Protein AF-A0A964JBR0-F1 (afdb_monomer_lite)

Structure (mmCIF, N/CA/C/O backbone):
data_AF-A0A964JBR0-F1
#
_entry.id   AF-A0A964JBR0-F1
#
loop_
_atom_site.group_PDB
_atom_site.id
_atom_site.type_symbol
_atom_site.label_atom_id
_atom_site.label_alt_id
_atom_site.label_comp_id
_atom_site.label_asym_id
_atom_site.label_entity_id
_atom_site.label_seq_id
_atom_site.pdbx_PDB_ins_code
_atom_site.Cartn_x
_atom_site.Cartn_y
_atom_site.Cartn_z
_atom_site.occupancy
_atom_site.B_iso_or_equiv
_atom_site.auth_seq_id
_atom_site.auth_comp_id
_atom_site.auth_asym_id
_atom_site.auth_atom_id
_atom_site.pdbx_PDB_model_num
ATOM 1 N N . MET A 1 1 ? -17.537 2.031 10.047 1.00 51.75 1 MET A N 1
ATOM 2 C CA . MET A 1 1 ? -17.731 2.221 8.592 1.00 51.75 1 MET A CA 1
ATOM 3 C C . MET A 1 1 ? -16.515 1.643 7.907 1.00 51.75 1 MET A C 1
ATOM 5 O O . MET A 1 1 ? -15.433 1.769 8.469 1.00 51.75 1 MET A O 1
ATOM 9 N N . LYS A 1 2 ? -16.709 0.942 6.787 1.00 52.66 2 LYS A N 1
ATOM 10 C CA . LYS A 1 2 ? -15.650 0.156 6.159 1.00 52.66 2 LYS A CA 1
ATOM 11 C C . LYS A 1 2 ? -14.605 1.077 5.555 1.00 52.66 2 LYS A C 1
ATOM 13 O O . LYS A 1 2 ? -14.895 1.730 4.560 1.00 52.66 2 LYS A O 1
ATOM 18 N N . LYS A 1 3 ? -13.429 1.155 6.175 1.00 61.62 3 LYS A N 1
ATOM 19 C CA . LYS A 1 3 ? -12.320 1.933 5.626 1.00 61.62 3 LYS A CA 1
ATOM 20 C C . LYS A 1 3 ? -11.747 1.147 4.454 1.00 61.62 3 LYS A C 1
ATOM 22 O O . LYS A 1 3 ? -11.305 0.012 4.636 1.00 61.62 3 LYS A O 1
ATOM 27 N N . ILE A 1 4 ? -11.829 1.725 3.264 1.00 61.94 4 ILE A N 1
ATOM 28 C CA . ILE A 1 4 ? -11.283 1.164 2.028 1.00 61.94 4 ILE A CA 1
ATOM 29 C C . ILE A 1 4 ? -10.008 1.943 1.715 1.00 61.94 4 ILE A C 1
ATOM 31 O O . ILE A 1 4 ? -9.980 3.167 1.860 1.00 61.94 4 ILE A O 1
ATOM 35 N N . ILE A 1 5 ? -8.953 1.231 1.321 1.00 70.25 5 ILE A N 1
ATOM 36 C CA . ILE A 1 5 ? -7.670 1.843 0.978 1.00 70.25 5 ILE A CA 1
ATOM 37 C C . ILE A 1 5 ? -7.137 1.361 -0.358 1.00 70.25 5 ILE A C 1
ATOM 39 O O . ILE A 1 5 ? -7.234 0.180 -0.659 1.00 70.25 5 ILE A O 1
ATOM 43 N N . PHE A 1 6 ? -6.549 2.282 -1.123 1.00 64.56 6 PHE A N 1
ATOM 44 C CA . PHE A 1 6 ? -5.818 2.015 -2.356 1.00 64.56 6 PHE A CA 1
ATOM 45 C C . PHE A 1 6 ? -4.312 2.143 -2.106 1.00 64.56 6 PHE A C 1
ATOM 47 O O . PHE A 1 6 ? -3.861 3.177 -1.608 1.00 64.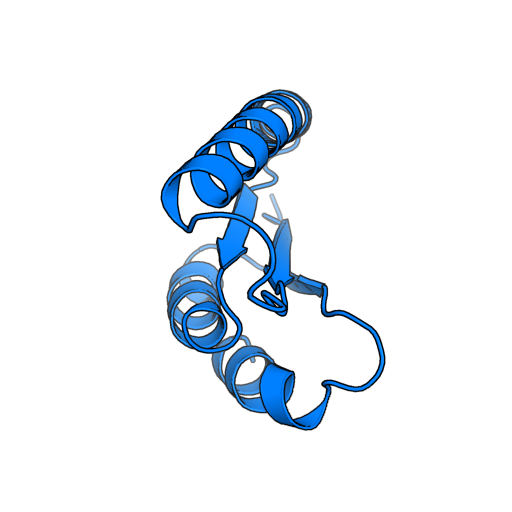56 6 PHE A O 1
ATOM 54 N N . ILE A 1 7 ? -3.548 1.106 -2.455 1.00 65.69 7 ILE A N 1
ATOM 55 C CA . ILE A 1 7 ? -2.083 1.130 -2.530 1.00 65.69 7 ILE A CA 1
ATOM 56 C C . ILE A 1 7 ? -1.695 1.185 -3.999 1.00 65.69 7 ILE A C 1
ATOM 58 O O . ILE A 1 7 ? -1.821 0.179 -4.690 1.00 65.69 7 ILE A O 1
ATOM 62 N N . PHE A 1 8 ? -1.209 2.332 -4.466 1.00 64.81 8 PHE A N 1
ATOM 63 C CA . PHE A 1 8 ? -0.656 2.440 -5.815 1.00 64.81 8 PHE A CA 1
ATOM 64 C C . PHE A 1 8 ? 0.811 2.017 -5.798 1.00 64.81 8 PHE A C 1
ATOM 66 O O . PHE A 1 8 ? 1.630 2.630 -5.105 1.00 64.81 8 PHE A O 1
ATOM 73 N N . ILE A 1 9 ? 1.143 0.974 -6.551 1.00 62.94 9 ILE A N 1
ATOM 74 C CA . ILE A 1 9 ? 2.510 0.485 -6.677 1.00 62.94 9 ILE A CA 1
ATOM 75 C C . ILE A 1 9 ? 3.140 1.085 -7.936 1.00 62.94 9 ILE A C 1
ATOM 77 O O . ILE A 1 9 ? 2.671 0.836 -9.033 1.00 62.94 9 ILE A O 1
ATOM 81 N N . PHE A 1 10 ? 4.228 1.846 -7.828 1.00 60.53 10 PHE A N 1
ATOM 82 C CA . PHE A 1 10 ? 4.946 2.346 -9.011 1.00 60.53 10 PHE A CA 1
ATOM 83 C C . PHE A 1 10 ? 6.194 1.506 -9.322 1.00 60.53 10 PHE A C 1
ATOM 85 O O . PHE A 1 10 ? 7.024 1.254 -8.446 1.00 60.53 10 PHE A O 1
ATOM 92 N N . ILE A 1 11 ? 6.376 1.137 -10.597 1.00 53.84 11 ILE A N 1
ATOM 93 C CA . ILE A 1 11 ? 7.702 0.814 -11.140 1.00 53.84 11 ILE A CA 1
ATOM 94 C C . ILE A 1 11 ? 8.365 2.136 -11.514 1.00 53.84 11 ILE A C 1
ATOM 96 O O . ILE A 1 11 ? 7.960 2.806 -12.465 1.00 53.84 11 ILE A O 1
ATOM 100 N N . PHE A 1 12 ? 9.408 2.505 -10.777 1.00 51.75 12 PHE A N 1
ATOM 101 C CA . PHE A 1 12 ? 10.258 3.625 -11.152 1.00 51.75 12 PHE A CA 1
ATOM 102 C C . PHE A 1 12 ? 11.273 3.167 -12.202 1.00 51.75 12 PHE A C 1
ATOM 104 O O . PHE A 1 12 ? 12.330 2.624 -11.882 1.00 51.75 12 PHE A O 1
ATOM 111 N N . ILE A 1 13 ? 10.968 3.395 -13.481 1.00 47.81 13 ILE A N 1
ATOM 112 C CA . ILE A 1 13 ? 11.997 3.364 -14.526 1.00 47.81 13 ILE A CA 1
ATOM 113 C C . ILE A 1 13 ? 12.796 4.666 -14.393 1.00 47.81 13 ILE A C 1
ATOM 115 O O . ILE A 1 13 ? 12.357 5.689 -14.899 1.00 47.81 13 ILE A O 1
ATOM 119 N N . PHE A 1 14 ? 13.903 4.608 -13.642 1.00 44.41 14 PHE A N 1
ATOM 120 C CA . PHE A 1 14 ? 15.181 5.363 -13.643 1.00 44.41 14 PHE A CA 1
ATOM 121 C C . PHE A 1 14 ? 15.392 6.713 -14.400 1.00 44.41 14 PHE A C 1
ATOM 123 O O . PHE A 1 14 ? 16.529 7.178 -14.453 1.00 44.41 14 PHE A O 1
ATOM 130 N N . TYR A 1 15 ? 14.389 7.388 -14.967 1.00 49.69 15 TYR A N 1
ATOM 131 C CA . TYR A 1 15 ? 14.565 8.554 -15.849 1.00 49.69 15 TYR A CA 1
ATOM 132 C C . TYR A 1 15 ? 14.399 9.921 -15.175 1.00 49.69 15 TYR A C 1
ATOM 134 O O . TYR A 1 15 ? 14.811 10.927 -15.749 1.00 49.69 15 TYR A O 1
ATOM 142 N N . SER A 1 16 ? 13.852 9.990 -13.962 1.00 51.03 16 SER A N 1
ATOM 143 C CA . SER A 1 16 ? 13.801 11.227 -13.173 1.00 51.03 16 SER A CA 1
ATOM 144 C C . SER A 1 16 ? 14.587 11.064 -11.879 1.00 51.03 16 SER A C 1
ATOM 146 O O . SER A 1 16 ? 14.553 9.999 -11.264 1.00 51.03 16 SER A O 1
ATOM 148 N N . THR A 1 17 ? 15.278 12.120 -11.445 1.00 59.31 17 THR A N 1
ATOM 149 C CA . THR A 1 17 ? 15.967 12.133 -10.150 1.00 59.31 17 THR A CA 1
ATOM 150 C C . THR A 1 17 ? 14.993 11.758 -9.031 1.00 59.31 17 THR A C 1
ATOM 152 O O . THR A 1 17 ? 13.854 12.232 -9.010 1.00 59.31 17 THR A O 1
ATOM 155 N N . LEU A 1 18 ? 15.450 10.906 -8.107 1.00 58.75 18 LEU A N 1
ATOM 156 C CA . LEU A 1 18 ? 14.651 10.341 -7.008 1.00 58.75 18 LEU A CA 1
ATOM 157 C C . LEU A 1 18 ? 13.846 11.421 -6.256 1.00 58.75 18 LEU A C 1
ATOM 159 O O . LEU A 1 18 ? 12.673 11.249 -5.959 1.00 58.75 18 LEU A O 1
ATOM 163 N N . THR A 1 19 ? 14.447 12.595 -6.066 1.00 60.50 19 THR A N 1
ATOM 164 C CA . THR A 1 19 ? 13.862 13.747 -5.366 1.00 60.50 19 THR A CA 1
ATOM 165 C C . THR A 1 19 ? 12.781 14.504 -6.144 1.00 60.50 19 THR A C 1
ATOM 167 O O . THR A 1 19 ? 11.894 15.104 -5.538 1.00 60.50 19 THR A O 1
ATOM 170 N N . PHE A 1 20 ? 12.837 14.531 -7.479 1.00 63.69 20 PHE A N 1
ATOM 171 C CA . PHE A 1 20 ? 11.815 15.205 -8.292 1.00 63.69 20 PHE A CA 1
ATOM 172 C C . PHE A 1 20 ? 10.545 14.356 -8.390 1.00 63.69 20 PHE A C 1
ATOM 174 O O . PHE A 1 20 ? 9.435 14.866 -8.235 1.00 63.69 20 PHE A O 1
ATOM 181 N N . ALA A 1 21 ? 10.741 13.053 -8.570 1.00 58.94 21 ALA A N 1
ATOM 182 C CA . ALA A 1 21 ? 9.710 12.031 -8.516 1.00 58.94 21 ALA A CA 1
ATOM 183 C C . ALA A 1 21 ? 8.891 12.086 -7.217 1.00 58.94 21 ALA A C 1
ATOM 185 O O . ALA A 1 21 ? 7.677 12.280 -7.268 1.00 58.94 21 ALA A O 1
ATOM 186 N N . GLU A 1 22 ? 9.569 12.029 -6.067 1.00 62.00 22 GLU A N 1
ATOM 187 C CA . GLU A 1 22 ? 8.940 12.093 -4.739 1.00 62.00 22 GLU A CA 1
ATOM 188 C C . GLU A 1 22 ? 8.090 13.356 -4.552 1.00 62.00 22 GLU A C 1
ATOM 190 O O . GLU A 1 22 ? 7.047 13.335 -3.898 1.00 62.00 22 GLU A O 1
ATOM 195 N N . LYS A 1 23 ? 8.519 14.486 -5.124 1.00 66.25 23 LYS A N 1
ATOM 196 C CA . LYS A 1 23 ? 7.811 15.759 -4.971 1.00 66.25 23 LYS A CA 1
ATOM 197 C C . LYS A 1 23 ? 6.521 15.813 -5.790 1.00 66.25 23 LYS A C 1
ATOM 199 O O . LYS A 1 23 ? 5.514 16.298 -5.277 1.00 66.25 23 LYS A O 1
ATOM 204 N N . ILE A 1 24 ? 6.550 15.332 -7.034 1.00 63.88 24 ILE A N 1
ATOM 205 C CA . ILE A 1 24 ? 5.356 15.244 -7.891 1.00 63.88 24 ILE A CA 1
ATOM 206 C C . ILE A 1 24 ? 4.365 14.228 -7.321 1.00 63.88 24 ILE A C 1
ATOM 208 O O . ILE A 1 24 ? 3.172 14.516 -7.257 1.00 63.88 24 ILE A O 1
ATOM 212 N N . GLU A 1 25 ? 4.867 13.096 -6.830 1.00 63.59 25 GLU A N 1
ATOM 213 C CA . GLU A 1 25 ? 4.061 12.092 -6.143 1.00 63.59 25 GLU A CA 1
ATOM 214 C C . GLU A 1 25 ? 3.378 12.693 -4.907 1.00 63.59 25 GLU A C 1
ATOM 216 O O . GLU A 1 25 ? 2.151 12.702 -4.840 1.00 63.59 25 GLU A O 1
ATOM 221 N N . ARG A 1 26 ? 4.130 13.316 -3.984 1.00 65.19 26 ARG A N 1
ATOM 222 C CA . ARG A 1 26 ? 3.547 13.956 -2.787 1.00 65.19 26 ARG A CA 1
ATOM 223 C C . ARG A 1 26 ? 2.464 14.976 -3.133 1.00 65.19 26 ARG A C 1
ATOM 225 O O . ARG A 1 26 ? 1.450 15.011 -2.448 1.00 65.19 26 ARG A O 1
ATOM 232 N N . LEU A 1 27 ? 2.655 15.788 -4.174 1.00 65.00 27 LEU A N 1
ATOM 233 C CA . LEU A 1 27 ? 1.649 16.763 -4.614 1.00 65.00 27 LEU A CA 1
ATOM 234 C C . LEU A 1 27 ? 0.372 16.093 -5.143 1.00 65.00 27 LEU A C 1
ATOM 236 O O . LEU A 1 27 ? -0.722 16.548 -4.821 1.00 65.00 27 LEU A O 1
ATOM 240 N N . GLY A 1 28 ? 0.502 15.005 -5.906 1.00 67.06 28 GLY A N 1
ATOM 241 C CA . GLY A 1 28 ? -0.643 14.192 -6.322 1.00 67.06 28 GLY A CA 1
ATOM 242 C C . GLY A 1 28 ? -1.374 13.560 -5.133 1.00 67.06 28 GLY A C 1
ATOM 243 O O . GLY A 1 28 ? -2.602 13.583 -5.095 1.00 67.06 28 GLY A O 1
ATOM 244 N N . LEU A 1 29 ? -0.632 13.066 -4.133 1.00 64.81 29 LEU A N 1
ATOM 245 C CA . LEU A 1 29 ? -1.208 12.470 -2.923 1.00 64.81 29 LEU A CA 1
ATOM 246 C C . LEU A 1 29 ? -1.994 13.464 -2.079 1.00 64.81 29 LEU A C 1
ATOM 248 O O . LEU A 1 29 ? -3.073 13.109 -1.626 1.00 64.81 29 LEU A O 1
ATOM 252 N N . TYR A 1 30 ? -1.471 14.670 -1.844 1.00 68.44 30 TYR A N 1
ATOM 253 C CA . TYR A 1 30 ? -2.172 15.651 -1.009 1.00 68.44 30 TYR A CA 1
ATOM 254 C C . TYR A 1 30 ? -3.566 15.956 -1.562 1.00 68.44 30 TYR A C 1
ATOM 256 O O . TYR A 1 30 ? -4.532 15.925 -0.809 1.00 68.44 30 TYR A O 1
ATOM 264 N N . ASN A 1 31 ? -3.675 16.131 -2.880 1.00 70.31 31 ASN A N 1
ATOM 265 C CA . ASN A 1 31 ? -4.957 16.390 -3.531 1.00 70.31 31 ASN A CA 1
ATOM 266 C C . ASN A 1 31 ? -5.909 15.187 -3.454 1.00 70.31 31 ASN A C 1
ATOM 268 O O . ASN A 1 31 ? -7.110 15.367 -3.299 1.00 70.31 31 ASN A O 1
ATOM 272 N N . ILE A 1 32 ? -5.392 13.960 -3.581 1.00 71.31 32 ILE A N 1
ATOM 273 C CA . ILE A 1 32 ? -6.207 12.738 -3.499 1.00 71.31 32 ILE A CA 1
ATOM 274 C C . ILE A 1 32 ? -6.670 12.492 -2.060 1.00 71.31 32 ILE A C 1
ATOM 276 O O . ILE A 1 32 ? -7.825 12.150 -1.845 1.00 71.31 32 ILE A O 1
ATOM 280 N N . GLN A 1 33 ? -5.789 12.688 -1.080 1.00 70.56 33 GLN A N 1
ATOM 281 C CA . GLN A 1 33 ? -6.103 12.532 0.337 1.00 70.56 33 GLN A CA 1
ATOM 282 C C . GLN A 1 33 ? -7.189 13.527 0.764 1.00 70.56 33 GLN A C 1
ATOM 284 O O . GLN A 1 33 ? -8.169 13.115 1.374 1.00 70.56 33 GLN A O 1
ATOM 289 N N . GLU A 1 34 ? -7.058 14.797 0.373 1.00 73.38 34 GLU A N 1
ATOM 290 C CA . GLU A 1 34 ? -8.068 15.834 0.623 1.00 73.38 34 GLU A CA 1
ATOM 291 C C . GLU A 1 34 ? -9.421 15.477 -0.014 1.00 73.38 34 GLU A C 1
ATOM 293 O O . GLU A 1 34 ? -10.465 15.700 0.589 1.00 73.38 34 GLU A O 1
ATOM 298 N N . LEU A 1 35 ? -9.418 14.854 -1.198 1.00 71.75 35 LEU A N 1
ATOM 299 C CA . LEU A 1 35 ? -10.647 14.415 -1.866 1.00 71.75 35 LEU A CA 1
ATOM 300 C C . LEU A 1 35 ? -11.330 13.214 -1.186 1.00 71.75 35 LEU A C 1
ATOM 302 O O . LEU A 1 35 ? -12.523 13.006 -1.378 1.00 71.75 35 LEU A O 1
ATOM 306 N N . LEU A 1 36 ? -10.562 12.385 -0.474 1.00 71.62 36 LEU A N 1
ATOM 307 C CA . LEU A 1 36 ? -10.993 11.091 0.069 1.00 71.62 36 LEU A CA 1
ATOM 308 C C . LEU A 1 36 ? -11.262 11.120 1.583 1.00 71.62 36 LEU A C 1
ATOM 310 O O . LEU A 1 36 ? -11.906 10.206 2.104 1.00 71.62 36 LEU A O 1
ATOM 314 N N . GLU A 1 37 ? -10.774 12.144 2.290 1.00 67.50 37 GLU A N 1
ATOM 315 C CA . GLU A 1 37 ? -10.898 12.276 3.748 1.00 67.50 37 GLU A CA 1
ATOM 316 C C . GLU A 1 37 ? -12.359 12.305 4.226 1.00 67.50 37 GLU A C 1
ATOM 318 O O . GLU A 1 37 ? -12.664 11.723 5.271 1.00 67.50 37 GLU A O 1
ATOM 323 N N . ASP A 1 38 ? -13.276 12.873 3.437 1.00 68.00 38 ASP A N 1
ATOM 324 C CA . ASP A 1 38 ? -14.703 12.952 3.783 1.00 68.00 38 ASP A CA 1
ATOM 325 C C . ASP A 1 38 ? -15.412 11.578 3.782 1.00 68.00 38 ASP A C 1
ATOM 327 O O . ASP A 1 38 ? -16.409 11.387 4.485 1.00 68.00 38 ASP A O 1
ATOM 331 N N . ASP A 1 39 ? -14.869 10.578 3.078 1.00 73.69 39 ASP A N 1
ATOM 332 C CA . ASP A 1 39 ? -15.523 9.279 2.858 1.00 73.69 39 ASP A CA 1
ATOM 333 C C . ASP A 1 39 ? -15.027 8.152 3.792 1.00 73.69 39 ASP A C 1
ATOM 335 O O . ASP A 1 39 ? -15.404 6.987 3.633 1.00 73.69 39 ASP A O 1
ATOM 339 N N . ASN A 1 40 ? -14.212 8.462 4.813 1.00 76.75 40 ASN A N 1
ATOM 340 C CA . ASN A 1 40 ? -13.479 7.471 5.631 1.00 76.75 40 ASN A CA 1
ATOM 341 C C . ASN A 1 40 ? -12.574 6.542 4.798 1.00 76.75 40 ASN A C 1
ATOM 343 O O . ASN A 1 40 ? -12.343 5.380 5.161 1.00 76.75 40 ASN A O 1
ATOM 347 N N . LEU A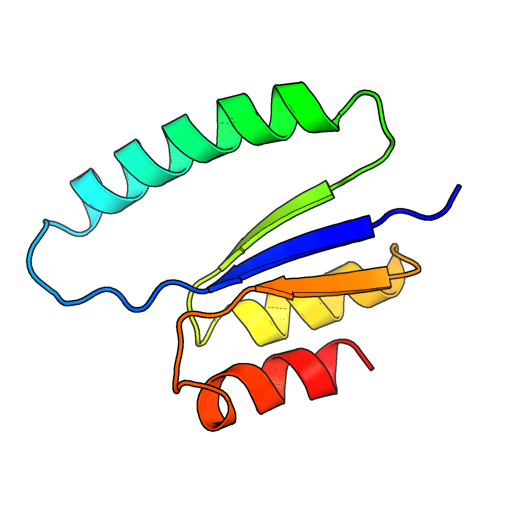 1 41 ? -12.073 7.048 3.676 1.00 77.44 41 LEU A N 1
ATOM 348 C CA . LEU A 1 41 ? -11.136 6.355 2.809 1.00 77.44 41 LEU A CA 1
ATOM 349 C C . LEU A 1 41 ? -9.714 6.768 3.185 1.00 77.44 41 LEU A C 1
ATOM 351 O O . LEU A 1 41 ? -9.442 7.928 3.483 1.00 77.44 41 LEU A O 1
ATOM 355 N N . T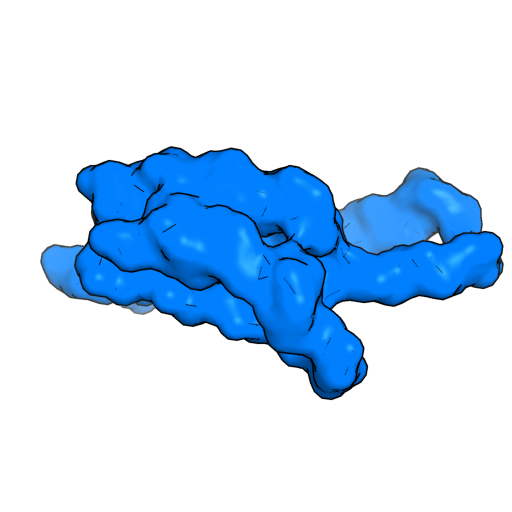HR A 1 42 ? -8.795 5.809 3.170 1.00 77.44 42 THR A N 1
ATOM 356 C CA . THR A 1 42 ? -7.372 6.090 3.389 1.00 77.44 42 THR A CA 1
ATOM 357 C C . THR A 1 42 ? -6.653 5.843 2.071 1.00 77.44 42 THR A C 1
ATOM 359 O O . THR A 1 42 ? -6.908 4.833 1.426 1.00 77.44 42 THR A O 1
ATOM 362 N N . PHE A 1 43 ? -5.738 6.713 1.651 1.00 77.88 43 PHE A N 1
ATOM 363 C CA . PHE A 1 43 ? -4.935 6.494 0.447 1.00 77.88 43 PHE A CA 1
ATOM 364 C C . PHE A 1 43 ? -3.453 6.410 0.805 1.00 77.88 43 PHE A C 1
ATOM 366 O O . PHE A 1 43 ? -2.962 7.180 1.632 1.00 77.88 43 PHE A O 1
ATOM 373 N N . LYS A 1 44 ? -2.727 5.462 0.205 1.00 76.44 44 LYS A N 1
ATOM 374 C CA . LYS A 1 44 ? -1.279 5.326 0.393 1.00 76.44 44 LYS A CA 1
ATOM 375 C C . LYS A 1 44 ? -0.594 4.983 -0.921 1.00 76.44 44 LYS A C 1
ATOM 377 O O . LYS A 1 44 ? -1.112 4.231 -1.738 1.00 76.44 44 LYS A O 1
ATOM 382 N N . THR A 1 45 ? 0.617 5.486 -1.098 1.00 75.06 45 THR A N 1
ATOM 383 C CA . THR A 1 45 ? 1.522 4.998 -2.136 1.00 75.06 45 THR A CA 1
ATOM 384 C C . THR A 1 45 ? 2.652 4.222 -1.498 1.00 75.06 45 THR A C 1
ATOM 386 O O . THR A 1 45 ? 3.064 4.486 -0.364 1.00 75.06 45 THR A O 1
ATOM 389 N N . ALA A 1 46 ? 3.127 3.219 -2.219 1.00 74.75 46 ALA A N 1
ATOM 390 C CA . ALA A 1 46 ? 4.269 2.443 -1.794 1.00 74.75 46 ALA A CA 1
ATOM 391 C C . ALA A 1 46 ? 5.064 1.993 -3.015 1.00 74.75 46 ALA A C 1
ATOM 393 O O . ALA A 1 46 ? 4.526 1.752 -4.096 1.00 74.75 46 ALA A O 1
ATOM 394 N N . SER A 1 47 ? 6.368 1.823 -2.828 1.00 74.88 47 SER A N 1
ATOM 395 C CA . SER A 1 47 ? 7.155 1.068 -3.794 1.00 74.88 47 SER A CA 1
ATOM 396 C C . SER A 1 47 ? 6.697 -0.393 -3.817 1.00 74.88 47 SER A C 1
ATOM 398 O O . SER A 1 47 ? 6.139 -0.891 -2.838 1.00 74.88 47 SER A O 1
ATOM 400 N N . LEU A 1 48 ? 7.013 -1.107 -4.901 1.00 72.00 48 LEU A N 1
ATOM 401 C CA . LEU A 1 48 ? 6.791 -2.556 -5.049 1.00 72.00 48 LEU A CA 1
ATOM 402 C C . LEU A 1 48 ? 7.192 -3.343 -3.785 1.00 72.00 48 LEU A C 1
ATOM 404 O O . LEU A 1 48 ? 6.466 -4.204 -3.304 1.00 72.00 48 LEU A O 1
ATOM 408 N N . TRP A 1 49 ? 8.346 -2.993 -3.216 1.00 73.00 49 TRP A N 1
ATOM 409 C CA . TRP A 1 49 ? 8.926 -3.662 -2.053 1.00 73.00 49 TRP A CA 1
ATOM 410 C C . TRP A 1 49 ? 8.312 -3.204 -0.727 1.00 73.00 49 TRP A C 1
ATOM 412 O O . TRP A 1 49 ? 8.253 -3.992 0.217 1.00 73.00 49 TRP A O 1
ATOM 422 N N . GLY A 1 50 ? 7.870 -1.945 -0.644 1.00 79.06 50 GLY A N 1
ATOM 423 C CA . GLY A 1 50 ? 7.244 -1.364 0.547 1.00 79.06 50 GLY A CA 1
ATOM 424 C C . GLY A 1 50 ? 5.751 -1.678 0.675 1.00 79.06 50 GLY A C 1
ATOM 425 O O . GLY A 1 50 ? 5.224 -1.676 1.787 1.00 79.06 50 GLY A O 1
ATOM 426 N N . ALA A 1 51 ? 5.079 -2.004 -0.433 1.00 81.12 51 ALA A N 1
ATOM 427 C CA . ALA A 1 51 ? 3.639 -2.245 -0.473 1.00 81.12 51 ALA A CA 1
ATOM 428 C C . ALA A 1 51 ? 3.197 -3.379 0.462 1.00 81.12 51 ALA A C 1
ATOM 430 O O . ALA A 1 51 ? 2.165 -3.260 1.116 1.00 81.12 51 ALA A O 1
ATOM 431 N N . GLN A 1 52 ? 4.019 -4.420 0.625 1.00 85.56 52 GLN A N 1
ATOM 432 C CA . GLN A 1 52 ? 3.735 -5.528 1.544 1.00 85.56 52 GLN A CA 1
ATOM 433 C C . GLN A 1 52 ? 3.697 -5.086 3.013 1.00 85.56 52 GLN A C 1
ATOM 435 O O . GLN A 1 52 ? 2.894 -5.576 3.807 1.00 85.56 52 GLN A O 1
ATOM 440 N N . TYR A 1 53 ? 4.567 -4.146 3.386 1.00 85.81 53 TYR A N 1
ATOM 441 C CA . TYR A 1 53 ? 4.653 -3.644 4.750 1.00 85.81 53 TYR A CA 1
ATOM 442 C C . TYR A 1 53 ? 3.456 -2.745 5.061 1.00 85.81 53 TYR A C 1
ATOM 444 O O . TYR A 1 53 ? 2.814 -2.908 6.100 1.00 85.81 53 TYR A O 1
ATOM 452 N N . GLU A 1 54 ? 3.117 -1.857 4.125 1.00 85.31 54 GLU A N 1
ATOM 453 C CA . GLU A 1 54 ? 1.938 -0.998 4.232 1.00 85.31 54 GLU A CA 1
ATOM 454 C C . GLU A 1 54 ? 0.648 -1.827 4.284 1.00 85.31 54 GLU A C 1
ATOM 456 O O . GLU A 1 54 ? -0.156 -1.639 5.195 1.00 85.31 54 GLU A O 1
ATOM 461 N N . ALA A 1 55 ? 0.488 -2.814 3.396 1.00 86.38 55 ALA A N 1
ATOM 462 C CA . ALA A 1 55 ? -0.657 -3.727 3.385 1.00 86.38 55 ALA A CA 1
ATOM 463 C C . ALA A 1 55 ? -0.877 -4.407 4.749 1.00 86.38 55 ALA A C 1
ATOM 465 O O . ALA A 1 55 ? -1.986 -4.387 5.288 1.00 86.38 55 ALA A O 1
ATOM 466 N N . LYS A 1 56 ? 0.198 -4.917 5.368 1.00 88.38 56 LYS A N 1
ATOM 467 C CA . LYS A 1 56 ? 0.147 -5.571 6.686 1.00 88.38 56 LYS A CA 1
ATOM 468 C C . LYS A 1 56 ? -0.286 -4.637 7.818 1.00 88.38 56 LYS A C 1
ATOM 470 O O . LYS A 1 56 ? -0.929 -5.077 8.774 1.00 88.38 56 LYS A O 1
ATOM 475 N N . ILE A 1 57 ? 0.124 -3.371 7.773 1.00 87.19 57 ILE A N 1
ATOM 476 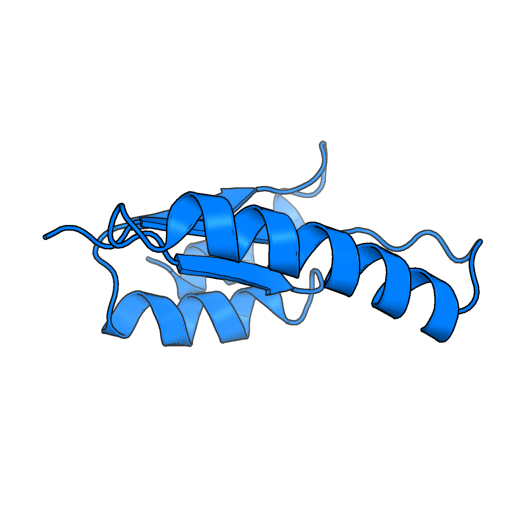C CA . ILE A 1 57 ? -0.301 -2.374 8.763 1.00 87.19 57 ILE A CA 1
ATOM 477 C C . ILE A 1 57 ? -1.782 -2.072 8.568 1.00 87.19 57 ILE A C 1
ATOM 479 O O . ILE A 1 57 ? -2.547 -2.106 9.528 1.00 87.19 57 ILE A O 1
ATOM 483 N N . LEU A 1 58 ? -2.182 -1.830 7.323 1.00 85.44 58 LEU A N 1
ATOM 484 C CA . LEU A 1 58 ? -3.526 -1.391 6.972 1.00 85.44 58 LEU A CA 1
ATOM 485 C C . LEU A 1 58 ? -4.594 -2.433 7.269 1.00 85.44 58 LEU A C 1
ATOM 487 O O . LEU A 1 58 ? -5.646 -2.061 7.787 1.00 85.44 58 LEU A O 1
ATOM 491 N N . LYS A 1 59 ? -4.292 -3.717 7.046 1.00 86.81 59 LYS A N 1
ATOM 492 C CA . LYS A 1 59 ? -5.169 -4.846 7.386 1.00 86.81 59 LYS A CA 1
ATOM 493 C C . LYS A 1 59 ? -5.703 -4.790 8.825 1.00 86.81 59 LYS A C 1
ATOM 495 O O . LYS A 1 59 ? -6.791 -5.280 9.101 1.00 86.81 59 LYS A O 1
ATOM 500 N N . LYS A 1 60 ? -4.950 -4.208 9.763 1.00 87.56 60 LYS A N 1
ATOM 501 C CA . LYS A 1 60 ? -5.359 -4.132 11.175 1.00 87.56 60 LYS A CA 1
ATOM 502 C C . LYS A 1 60 ? -6.552 -3.207 11.405 1.00 87.56 60 LYS A C 1
ATOM 504 O O . LYS A 1 60 ? -7.349 -3.472 12.298 1.00 87.56 60 LYS A O 1
ATOM 509 N N . ASP A 1 61 ? -6.650 -2.148 10.605 1.00 86.62 61 ASP A N 1
ATOM 510 C CA . ASP A 1 61 ? -7.570 -1.031 10.840 1.00 86.62 61 ASP A CA 1
ATOM 511 C C . ASP A 1 61 ? -8.592 -0.840 9.701 1.00 86.62 61 ASP A C 1
ATOM 513 O O . ASP A 1 61 ? -9.422 0.071 9.775 1.00 86.62 61 ASP A O 1
ATOM 517 N N . HIS A 1 62 ? -8.520 -1.656 8.641 1.00 86.50 62 HIS A N 1
ATOM 518 C CA . HIS A 1 62 ? -9.309 -1.524 7.412 1.00 86.50 62 HIS A CA 1
ATOM 519 C C . HIS A 1 62 ? -9.964 -2.853 7.036 1.00 86.50 62 HIS A C 1
ATOM 521 O O . HIS A 1 62 ? -9.339 -3.906 7.116 1.00 86.50 62 HIS A O 1
ATOM 527 N N . ASP A 1 63 ? -11.216 -2.789 6.581 1.00 86.69 63 ASP A N 1
ATOM 528 C CA . ASP A 1 63 ? -11.986 -3.975 6.183 1.00 86.69 63 ASP A CA 1
ATOM 529 C C . ASP A 1 63 ? -11.647 -4.445 4.762 1.00 86.69 63 ASP A C 1
ATOM 531 O O . ASP A 1 63 ? -11.867 -5.605 4.421 1.00 86.69 63 ASP A O 1
ATOM 535 N N . ILE A 1 64 ? -11.178 -3.531 3.905 1.00 85.38 64 ILE A N 1
ATOM 536 C CA . ILE A 1 64 ? -10.855 -3.805 2.503 1.00 85.38 64 ILE A CA 1
ATOM 537 C C . ILE A 1 64 ? -9.568 -3.066 2.143 1.00 85.38 64 ILE A C 1
ATOM 539 O O . ILE A 1 64 ? -9.475 -1.845 2.287 1.00 85.38 64 ILE A O 1
ATOM 543 N N . VAL A 1 65 ? -8.602 -3.812 1.611 1.00 85.00 65 VAL A N 1
ATOM 544 C CA . VAL A 1 65 ? -7.368 -3.279 1.031 1.00 85.00 65 VAL A CA 1
ATOM 545 C C . VAL A 1 65 ? -7.390 -3.549 -0.471 1.00 85.00 65 VAL A C 1
ATOM 547 O O . VAL A 1 65 ? -7.506 -4.693 -0.904 1.00 85.00 65 VAL A O 1
ATOM 550 N N . ILE A 1 66 ? -7.293 -2.489 -1.266 1.00 84.75 66 ILE A N 1
ATOM 551 C CA . ILE A 1 66 ? -7.175 -2.518 -2.722 1.00 84.75 66 ILE A CA 1
ATOM 552 C C . ILE A 1 66 ? -5.722 -2.200 -3.056 1.00 84.75 66 ILE A C 1
ATOM 554 O O . ILE A 1 66 ? -5.174 -1.190 -2.620 1.00 84.75 66 ILE A O 1
ATOM 558 N N . ILE A 1 67 ? -5.087 -3.065 -3.834 1.00 82.12 67 ILE A N 1
ATOM 559 C CA . ILE A 1 67 ? -3.715 -2.869 -4.293 1.00 82.12 67 ILE A CA 1
ATOM 560 C C . ILE A 1 67 ? -3.792 -2.657 -5.800 1.00 82.12 67 ILE A C 1
ATOM 562 O O . ILE A 1 67 ? -4.176 -3.566 -6.532 1.00 82.12 67 ILE A O 1
ATOM 566 N N . ASP A 1 68 ? -3.477 -1.443 -6.238 1.00 79.38 68 ASP A N 1
ATOM 567 C CA . ASP A 1 68 ? -3.459 -1.060 -7.643 1.00 79.38 68 ASP A CA 1
ATOM 568 C C . ASP A 1 68 ? -2.018 -1.073 -8.154 1.00 79.38 68 ASP A C 1
ATOM 570 O O . ASP A 1 68 ? -1.126 -0.392 -7.639 1.00 79.38 68 ASP A O 1
ATOM 574 N N . THR A 1 69 ? -1.771 -1.918 -9.145 1.00 71.44 69 THR A N 1
ATOM 575 C CA . THR A 1 69 ? -0.431 -2.241 -9.621 1.00 71.44 69 THR A 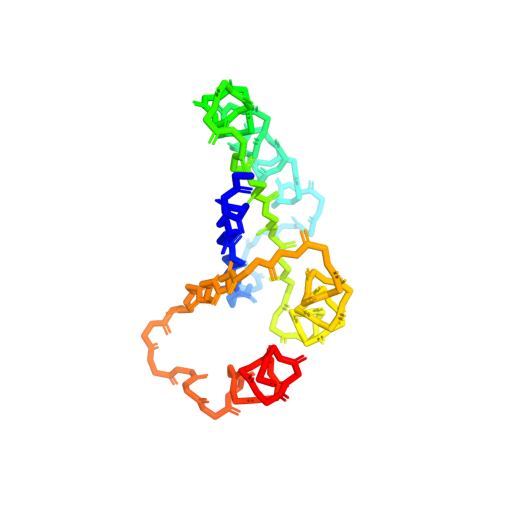CA 1
ATOM 576 C C . THR A 1 69 ? -0.395 -2.118 -11.140 1.00 71.44 69 THR A C 1
ATOM 578 O O . THR A 1 69 ? -1.318 -2.615 -11.788 1.00 71.44 69 THR A O 1
ATOM 581 N N . PRO A 1 70 ? 0.654 -1.521 -11.739 1.00 68.44 70 PRO A N 1
ATOM 582 C CA . PRO A 1 70 ? 0.875 -1.496 -13.175 1.00 68.44 70 PRO A CA 1
ATOM 583 C C . PRO A 1 70 ? 0.641 -2.855 -13.854 1.00 68.44 70 PRO A C 1
ATOM 585 O O . PRO A 1 70 ? 0.779 -3.912 -13.239 1.00 68.44 70 PRO A O 1
ATOM 588 N N . PRO A 1 71 ? 0.315 -2.878 -15.153 1.00 63.44 71 PRO A N 1
ATOM 589 C CA . PRO A 1 71 ? 0.117 -4.137 -15.858 1.00 63.44 71 PRO A CA 1
ATOM 590 C C . PRO A 1 71 ? 1.403 -4.988 -15.861 1.00 63.44 71 PRO A C 1
ATOM 592 O O . PRO A 1 71 ? 2.490 -4.468 -16.111 1.00 63.44 71 PRO A O 1
ATOM 595 N N . LYS A 1 72 ? 1.247 -6.314 -15.692 1.00 66.06 72 LYS A N 1
ATOM 596 C CA . LYS A 1 72 ? 2.296 -7.362 -15.774 1.00 66.06 72 LYS A CA 1
ATOM 597 C C . LYS A 1 72 ? 3.240 -7.513 -14.567 1.00 66.06 72 LYS A C 1
ATOM 599 O O . LYS A 1 72 ? 4.319 -8.074 -14.732 1.00 66.06 72 LYS A O 1
ATOM 604 N N . ILE A 1 73 ? 2.839 -7.078 -13.373 1.00 67.69 73 ILE A N 1
ATOM 605 C CA . ILE A 1 73 ? 3.640 -7.234 -12.139 1.00 67.69 73 ILE A CA 1
ATOM 606 C C . ILE A 1 73 ? 2.950 -8.073 -11.057 1.00 67.69 73 ILE A C 1
ATOM 608 O O . ILE A 1 73 ? 3.231 -7.928 -9.872 1.00 67.69 73 ILE A O 1
ATOM 612 N N . GLU A 1 74 ? 2.055 -8.983 -11.447 1.00 66.31 74 GLU A N 1
ATOM 613 C CA . GLU A 1 74 ? 1.316 -9.845 -10.509 1.00 66.31 74 GLU A CA 1
ATOM 614 C C . GLU A 1 74 ? 2.237 -10.640 -9.571 1.00 66.31 74 GLU A C 1
ATOM 616 O O . GLU A 1 74 ? 1.917 -10.794 -8.393 1.00 66.31 74 GLU A O 1
ATOM 621 N N . SER A 1 75 ? 3.406 -11.092 -10.046 1.00 68.50 75 SER A N 1
ATOM 622 C CA . SER A 1 75 ? 4.406 -11.758 -9.196 1.00 68.50 75 SER A CA 1
ATOM 623 C C . SER A 1 75 ? 4.929 -10.856 -8.083 1.00 68.50 75 SER A C 1
ATOM 625 O O . SER A 1 75 ? 5.177 -11.331 -6.977 1.00 68.50 75 SER A O 1
ATOM 627 N N . ASP A 1 76 ? 5.069 -9.566 -8.371 1.00 68.62 76 ASP A N 1
ATOM 628 C CA . ASP A 1 76 ? 5.652 -8.590 -7.458 1.00 68.62 76 ASP A CA 1
ATOM 629 C C . ASP A 1 76 ? 4.595 -7.997 -6.517 1.00 68.62 76 ASP A C 1
ATOM 631 O O . ASP A 1 76 ? 4.906 -7.586 -5.400 1.00 68.62 76 ASP A O 1
ATOM 635 N N . ALA A 1 77 ? 3.328 -8.002 -6.941 1.00 72.75 77 ALA A N 1
ATOM 636 C CA . ALA A 1 77 ? 2.178 -7.638 -6.120 1.00 72.75 77 ALA A CA 1
ATOM 637 C C . ALA A 1 77 ? 1.790 -8.744 -5.125 1.00 72.75 77 ALA A C 1
ATOM 639 O O . ALA A 1 77 ? 1.255 -8.449 -4.053 1.00 72.75 77 ALA A O 1
ATOM 640 N N . ARG A 1 78 ? 2.076 -10.015 -5.452 1.00 81.62 78 ARG A N 1
ATOM 641 C CA . ARG A 1 78 ? 1.650 -11.183 -4.666 1.00 81.62 78 ARG A CA 1
ATOM 642 C C . ARG A 1 78 ? 2.018 -11.114 -3.178 1.00 81.62 78 ARG A C 1
ATOM 644 O O . ARG A 1 78 ? 1.113 -11.318 -2.375 1.00 81.62 78 ARG A O 1
ATOM 651 N N . PRO A 1 79 ? 3.252 -10.749 -2.773 1.00 83.81 79 PRO A N 1
ATOM 652 C CA . PRO A 1 79 ? 3.597 -10.615 -1.354 1.00 83.81 79 PRO A CA 1
ATOM 653 C C . PRO A 1 79 ? 2.735 -9.587 -0.614 1.00 83.81 79 PRO A C 1
ATOM 655 O O . PRO A 1 79 ? 2.505 -9.709 0.584 1.00 83.81 79 PRO A O 1
ATOM 658 N N . SER A 1 80 ? 2.253 -8.563 -1.322 1.00 82.62 80 SER A N 1
ATOM 659 C CA . SER A 1 80 ? 1.418 -7.513 -0.737 1.00 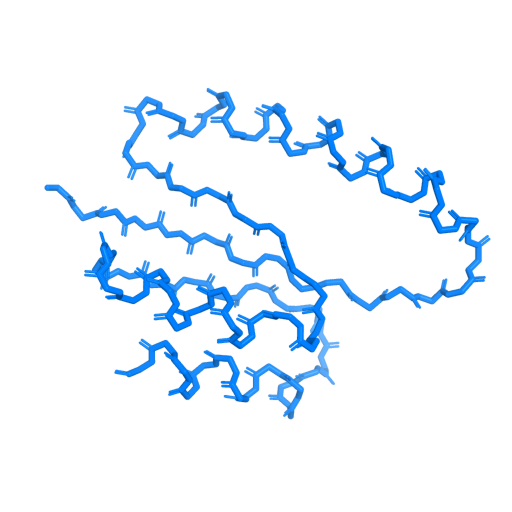82.62 80 SER A CA 1
ATOM 660 C C . SER A 1 80 ? -0.036 -7.955 -0.605 1.00 82.62 80 SER A C 1
ATOM 662 O O . SER A 1 80 ? -0.667 -7.653 0.403 1.00 82.62 80 SER A O 1
ATOM 664 N N . ILE A 1 81 ? -0.538 -8.722 -1.577 1.00 83.31 81 ILE A N 1
ATOM 665 C CA . ILE A 1 81 ? -1.855 -9.372 -1.507 1.00 83.31 81 ILE A CA 1
ATOM 666 C C . ILE A 1 81 ? -1.872 -10.385 -0.355 1.00 83.31 81 ILE A C 1
ATOM 668 O O . ILE A 1 81 ? -2.754 -10.321 0.492 1.00 83.31 81 ILE A O 1
ATOM 672 N N . GLU A 1 82 ? -0.857 -11.250 -0.264 1.00 86.75 82 GLU A N 1
ATOM 673 C CA . GLU A 1 82 ? -0.697 -12.223 0.831 1.00 86.75 82 GLU A CA 1
ATOM 674 C C . GLU A 1 82 ? -0.563 -11.545 2.209 1.00 86.75 82 GLU A C 1
ATOM 676 O O . GLU A 1 82 ? -0.972 -12.108 3.218 1.00 86.75 82 GLU A O 1
ATOM 681 N N . ALA A 1 83 ? 0.013 -10.341 2.278 1.00 84.81 83 ALA A N 1
ATOM 682 C CA . ALA A 1 83 ? 0.110 -9.574 3.520 1.00 84.81 83 ALA A CA 1
ATOM 683 C C . ALA A 1 83 ? -1.204 -8.872 3.917 1.00 84.81 83 ALA A C 1
ATOM 685 O O . ALA A 1 83 ? -1.365 -8.510 5.089 1.00 84.81 83 ALA A O 1
ATOM 686 N N . ALA A 1 84 ? -2.095 -8.641 2.948 1.00 84.00 84 ALA A N 1
ATOM 687 C CA . ALA A 1 84 ? -3.403 -8.018 3.136 1.00 84.00 84 ALA A CA 1
ATOM 688 C C . ALA A 1 84 ? -4.513 -9.032 3.464 1.00 84.00 84 ALA A C 1
ATOM 690 O O . ALA A 1 84 ? -5.440 -8.670 4.190 1.00 84.00 84 ALA A O 1
ATOM 691 N N . ASP A 1 85 ? -4.413 -10.263 2.952 1.00 81.69 85 ASP A N 1
ATOM 692 C CA . ASP A 1 85 ? -5.288 -11.401 3.295 1.00 81.69 85 ASP A CA 1
ATOM 693 C C . ASP A 1 85 ? -5.094 -11.847 4.746 1.00 81.69 85 ASP A C 1
ATOM 695 O O . ASP A 1 85 ? -6.088 -12.054 5.484 1.00 81.69 85 ASP A O 1
#

pLDDT: mean 71.69, std 11.05, range [44.41, 88.38]

Sequence (85 aa):
MKKIIFIFIFIFIFYSTLTFAEKIERLGLYNIQELLEDDNLTFKTASLWGAQYEAKILKKDHDIVIIDTPPKIESDARPSIEAAD

Foldseek 3Di:
DAAEEEEEEDDDPPPDDPVVVVVVVVVVVVVVCVVCVVPNYDYYYDYLVCLLVVLLVQLVPGPYYHYHYPPPCCVSCVSNVVSND

Radius of gyration: 13.24 Å; chains: 1; bounding box: 34×29×27 Å

Secondary structure (DSSP, 8-state):
---EEEEEEE---S-S-HHHHHHHHHHHHHHHHHHHGGGT-EEEEEETTTHHHHHHHHTTT-SEEEEE--TT-HHHHHHHHHHH-